Protein AF-A0A962CTU3-F1 (afdb_monomer_lite)

pLDDT: mean 90.19, std 12.02, range [38.09, 98.69]

Radius of gyration: 19.2 Å; chains: 1; bounding box: 43×23×65 Å

Foldseek 3Di:
DPDPDPDDDPVLVVLLVVLLVLLLVLLVVLVCQVVPVWDQDPVGTDGDPCSVVSVVSNVVSLVVNVVSVVVCVVRPVVVCVVVVPCNVLVVVLVVLNVLLVVLVVCCVPDPDPPVNVVSSVSNNVSSVCNVVSVVVSVVVNVVVVVVVVVVVD

Secondary structure (DSSP, 8-state):
---------HHHHHHHHHHHHHHHHHHHHHHHHHHH-EEEETTEEEE-THHHHHHHHHHHHHHHHHHHHHHHHHHTHHHHHHTTTTHHHHHHHHHHHHHHHHHHHHHHH---HHHHHHHHHHHHHHHHHHHHHHHHHHHHHHHHHHHHHHT--

Structure (mmCIF, N/CA/C/O backbone):
data_AF-A0A962CTU3-F1
#
_entry.id   AF-A0A962CTU3-F1
#
loop_
_atom_site.group_PDB
_atom_site.id
_atom_site.type_symbol
_atom_site.label_atom_id
_atom_site.label_alt_id
_atom_site.label_comp_id
_atom_site.label_asym_id
_atom_site.label_entity_id
_atom_site.label_seq_id
_atom_site.pdbx_PDB_ins_code
_atom_site.Cartn_x
_atom_site.Cartn_y
_atom_site.Cartn_z
_atom_site.occupancy
_atom_site.B_iso_or_equiv
_atom_site.auth_seq_id
_atom_site.auth_comp_id
_atom_site.auth_asym_id
_atom_site.auth_atom_id
_atom_site.pdbx_PDB_model_num
ATOM 1 N N . MET A 1 1 ? -24.299 6.929 27.605 1.00 40.50 1 MET A N 1
ATOM 2 C CA . MET A 1 1 ? -24.002 6.892 26.153 1.00 40.50 1 MET A CA 1
ATOM 3 C C . MET A 1 1 ? -23.806 5.449 25.710 1.00 40.50 1 MET A C 1
ATOM 5 O O . MET A 1 1 ? -22.834 4.817 26.112 1.00 40.50 1 MET A O 1
ATOM 9 N N . SER A 1 2 ? -24.750 4.909 24.941 1.00 38.09 2 SER A N 1
ATOM 10 C CA . SER A 1 2 ? -24.735 3.533 24.436 1.00 38.09 2 SER A CA 1
ATOM 11 C C . SER A 1 2 ? -23.457 3.282 23.633 1.00 38.09 2 SER A C 1
ATOM 13 O O . SER A 1 2 ? -23.145 4.027 22.705 1.00 38.09 2 SER A O 1
ATOM 15 N N . ALA A 1 3 ? -22.681 2.262 24.001 1.00 46.12 3 ALA A N 1
ATOM 16 C CA . ALA A 1 3 ? -21.460 1.916 23.285 1.00 46.12 3 ALA A CA 1
ATOM 17 C C . ALA A 1 3 ? -21.817 1.433 21.870 1.00 46.12 3 ALA A C 1
ATOM 19 O O . ALA A 1 3 ? -22.177 0.272 21.681 1.00 46.12 3 ALA A O 1
ATOM 20 N N . VAL A 1 4 ? -21.720 2.320 20.876 1.00 54.94 4 VAL A N 1
ATOM 21 C CA . VAL A 1 4 ? -21.916 1.970 19.465 1.00 54.94 4 VAL A CA 1
ATOM 22 C C . VAL A 1 4 ? -20.890 0.897 19.094 1.00 54.94 4 VAL A C 1
ATOM 24 O O . VAL A 1 4 ? -19.681 1.140 19.039 1.00 54.94 4 VAL A O 1
ATOM 27 N N . LYS A 1 5 ? -21.364 -0.337 18.892 1.00 55.16 5 LYS A N 1
ATOM 28 C CA . LYS A 1 5 ? -20.535 -1.454 18.435 1.00 55.16 5 LYS A CA 1
ATOM 29 C C . LYS A 1 5 ? -20.272 -1.278 16.944 1.00 55.16 5 LYS A C 1
ATOM 31 O O . LYS A 1 5 ? -21.115 -1.604 16.119 1.00 55.16 5 LYS A O 1
ATOM 36 N N . ILE A 1 6 ? -19.074 -0.817 16.601 1.00 62.72 6 ILE A N 1
ATOM 37 C CA . ILE A 1 6 ? -18.599 -0.804 15.215 1.00 62.72 6 ILE A CA 1
ATOM 38 C C . ILE A 1 6 ? -18.273 -2.246 14.822 1.00 62.72 6 ILE A C 1
ATOM 40 O O . ILE A 1 6 ? -17.212 -2.770 15.171 1.00 62.72 6 ILE A O 1
ATOM 44 N N . LYS A 1 7 ? -19.201 -2.918 14.146 1.00 72.00 7 LYS A N 1
ATOM 45 C CA . LYS A 1 7 ? -18.978 -4.249 13.578 1.00 72.00 7 LYS A CA 1
ATOM 46 C C . LYS A 1 7 ? -18.986 -4.125 12.061 1.00 72.00 7 LYS A C 1
ATOM 48 O O . LYS A 1 7 ? -20.011 -3.805 11.474 1.00 72.00 7 LYS A O 1
ATOM 53 N N . LEU A 1 8 ? -17.841 -4.393 11.438 1.00 82.94 8 LEU A N 1
ATOM 54 C CA . LEU A 1 8 ? -17.785 -4.595 9.993 1.00 82.94 8 LEU A CA 1
ATOM 55 C C . LEU A 1 8 ? -18.518 -5.891 9.648 1.00 82.94 8 LEU A C 1
ATOM 57 O O . LEU A 1 8 ? -18.356 -6.899 10.346 1.00 82.94 8 LEU A O 1
ATOM 61 N N . GLN A 1 9 ? -19.303 -5.863 8.572 1.00 88.50 9 GLN A N 1
ATOM 62 C CA . GLN A 1 9 ? -19.951 -7.069 8.072 1.00 88.50 9 GLN A CA 1
ATOM 63 C C . GLN A 1 9 ? -18.883 -8.114 7.679 1.00 88.50 9 GLN A C 1
ATOM 65 O O . GLN A 1 9 ? -17.821 -7.741 7.167 1.00 88.50 9 GLN A O 1
AT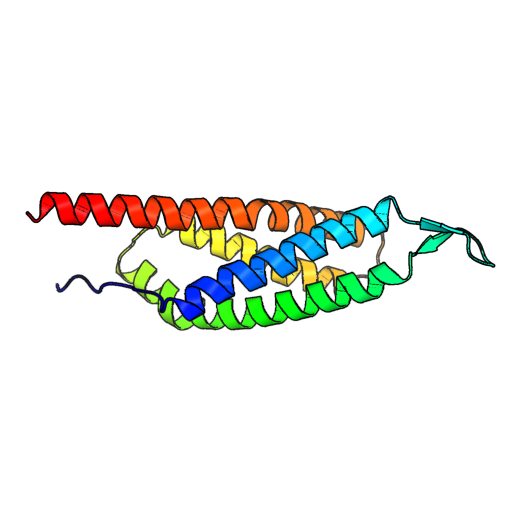OM 70 N N . PRO A 1 10 ? -19.110 -9.420 7.923 1.00 89.69 10 PRO A N 1
ATOM 71 C CA . PRO A 1 10 ? -18.078 -10.442 7.732 1.00 89.69 10 PRO A CA 1
ATOM 72 C C . PRO A 1 10 ? -17.539 -10.533 6.302 1.00 89.69 10 PRO A C 1
ATOM 74 O O . PRO A 1 10 ? -16.335 -10.716 6.129 1.00 89.69 10 PRO A O 1
ATOM 77 N N . TRP A 1 11 ? -18.402 -10.380 5.293 1.00 92.25 11 TRP A N 1
ATOM 78 C CA . TRP A 1 11 ? -18.001 -10.418 3.884 1.00 92.25 11 TRP A CA 1
ATOM 79 C C . TRP A 1 11 ? -17.097 -9.230 3.533 1.00 92.25 11 TRP A C 1
ATOM 81 O O . TRP A 1 11 ? -16.037 -9.428 2.952 1.00 92.25 11 TRP A O 1
ATOM 91 N N . PHE A 1 12 ? -17.452 -8.024 3.986 1.00 93.38 12 PHE A N 1
ATOM 92 C CA . PHE A 1 12 ? -16.681 -6.807 3.735 1.00 93.38 12 PHE A CA 1
ATOM 93 C C . PHE A 1 12 ? -15.310 -6.872 4.419 1.00 93.38 12 PHE A C 1
ATOM 95 O O . PHE A 1 12 ? -14.284 -6.445 3.903 1.00 93.38 12 PHE A O 1
ATOM 102 N N . ARG A 1 13 ? -15.259 -7.490 5.600 1.00 93.12 13 ARG A N 1
ATOM 103 C CA . A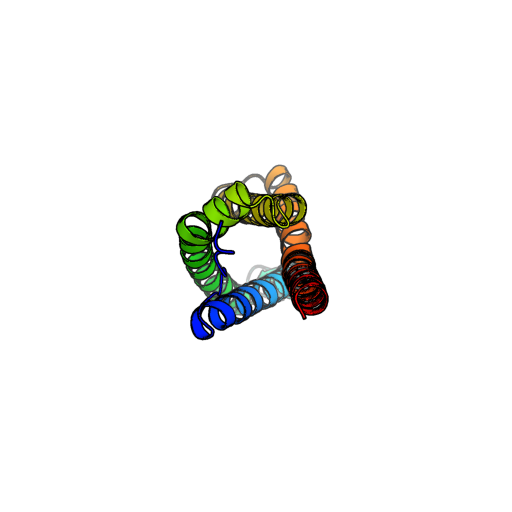RG A 1 13 ? -13.989 -7.759 6.267 1.00 93.12 13 ARG A CA 1
ATOM 104 C C . ARG A 1 13 ? -13.123 -8.758 5.491 1.00 93.12 13 ARG A C 1
ATOM 106 O O . ARG A 1 13 ? -11.909 -8.587 5.449 1.00 93.12 13 ARG A O 1
ATOM 113 N N . ARG A 1 14 ? -13.721 -9.806 4.914 1.00 95.94 14 ARG A N 1
ATOM 114 C CA . ARG A 1 14 ? -13.001 -10.778 4.075 1.00 95.94 14 ARG A CA 1
ATOM 115 C C . ARG A 1 14 ? -12.494 -10.129 2.788 1.00 95.94 14 ARG A C 1
ATOM 117 O O . ARG A 1 14 ? -11.354 -10.394 2.425 1.00 95.94 14 ARG A O 1
ATOM 124 N N . SER A 1 15 ? -13.280 -9.255 2.155 1.00 97.12 15 SER A N 1
ATOM 125 C CA . SER A 1 15 ? -12.858 -8.572 0.927 1.00 97.12 15 SER A CA 1
ATOM 126 C C . SER A 1 15 ? -11.628 -7.694 1.151 1.00 97.12 15 SER A C 1
ATOM 128 O O . SER A 1 15 ? -10.717 -7.762 0.336 1.00 97.12 15 SER A O 1
ATOM 130 N N . ILE A 1 16 ? -11.524 -6.977 2.282 1.00 96.50 16 ILE A N 1
ATOM 131 C CA . ILE A 1 16 ? -10.297 -6.239 2.640 1.00 96.50 16 ILE A CA 1
ATOM 132 C C . ILE A 1 16 ? -9.074 -7.164 2.596 1.00 96.50 16 ILE A C 1
ATOM 134 O O . ILE A 1 16 ? -8.079 -6.836 1.960 1.00 96.50 16 ILE A O 1
ATOM 138 N N . TYR A 1 17 ? -9.133 -8.322 3.261 1.00 97.19 17 TYR A N 1
ATOM 139 C CA . TYR A 1 17 ? -7.983 -9.228 3.339 1.00 97.19 17 TYR A CA 1
ATOM 140 C C . TYR A 1 17 ? -7.637 -9.860 1.995 1.00 97.19 17 TYR A C 1
ATOM 142 O O . TYR A 1 17 ? -6.462 -9.952 1.659 1.00 97.19 17 TYR A O 1
ATOM 150 N N . VAL A 1 18 ? -8.647 -10.275 1.229 1.00 98.25 18 VAL A N 1
ATOM 151 C CA . VAL A 1 18 ? -8.444 -10.894 -0.086 1.00 98.25 18 VAL A CA 1
ATOM 152 C C . VAL A 1 18 ? -7.854 -9.885 -1.064 1.00 98.25 18 VAL A C 1
ATOM 154 O O . VAL A 1 18 ? -6.826 -10.159 -1.669 1.00 98.25 18 VAL A O 1
ATOM 157 N N . VAL A 1 19 ? -8.453 -8.700 -1.182 1.00 98.38 19 VAL A N 1
ATOM 158 C CA . VAL A 1 19 ? -8.004 -7.675 -2.131 1.00 98.38 19 VAL A CA 1
ATOM 159 C C . VAL A 1 19 ? -6.623 -7.136 -1.746 1.00 98.38 19 VAL A C 1
ATOM 161 O O . VAL A 1 19 ? -5.766 -6.998 -2.617 1.00 98.38 19 VAL A O 1
ATOM 164 N N . LEU A 1 20 ? -6.368 -6.903 -0.451 1.00 98.25 20 LEU A N 1
ATOM 165 C CA . LEU A 1 20 ? -5.034 -6.520 0.024 1.00 98.25 20 LEU A CA 1
ATOM 166 C C . LEU A 1 20 ? -4.013 -7.622 -0.260 1.00 98.25 20 LEU A C 1
ATOM 168 O O . LEU A 1 20 ? -2.928 -7.323 -0.736 1.00 98.25 20 LEU A O 1
ATOM 172 N N . GLY A 1 21 ? -4.358 -8.881 0.022 1.00 98.44 21 GLY A N 1
ATOM 173 C CA . GLY A 1 21 ? -3.480 -10.025 -0.207 1.00 98.44 21 GLY A CA 1
ATOM 174 C C . GLY A 1 21 ? -3.123 -10.192 -1.682 1.00 98.44 21 GLY A C 1
ATOM 175 O O . GLY A 1 21 ? -1.949 -10.343 -1.999 1.00 98.44 21 GLY A O 1
ATOM 176 N N . ILE A 1 22 ? -4.109 -10.088 -2.581 1.00 98.69 22 ILE A N 1
ATOM 177 C CA . ILE A 1 22 ? -3.881 -10.130 -4.031 1.00 98.69 22 ILE A CA 1
ATOM 178 C C . ILE A 1 22 ? -2.956 -8.989 -4.448 1.00 98.69 22 ILE A C 1
ATOM 180 O O . ILE A 1 22 ? -1.936 -9.260 -5.067 1.00 98.69 22 ILE A O 1
ATOM 184 N N . SER A 1 23 ? -3.275 -7.740 -4.086 1.00 98.44 23 SER A N 1
ATOM 185 C CA . SER A 1 23 ? -2.456 -6.575 -4.449 1.00 98.44 23 SER A CA 1
ATOM 186 C C . SER A 1 23 ? -1.027 -6.694 -3.911 1.00 98.44 23 SER A C 1
ATOM 188 O O . SER A 1 23 ? -0.069 -6.461 -4.643 1.00 98.44 23 SER A O 1
ATOM 190 N N . TRP A 1 24 ? -0.864 -7.119 -2.659 1.00 98.50 24 TRP A N 1
ATOM 191 C CA . TRP A 1 24 ? 0.443 -7.260 -2.025 1.00 98.50 24 TRP A CA 1
ATOM 192 C C . TRP A 1 24 ? 1.293 -8.351 -2.686 1.00 98.50 24 TRP A C 1
ATOM 194 O O . TRP A 1 24 ? 2.444 -8.100 -3.040 1.00 98.50 24 TRP A O 1
ATOM 204 N N . LEU A 1 25 ? 0.715 -9.536 -2.917 1.00 98.56 25 LEU A N 1
ATOM 205 C CA . LEU A 1 25 ? 1.413 -10.648 -3.564 1.00 98.56 25 LEU A CA 1
ATOM 206 C C . LEU A 1 25 ? 1.812 -10.294 -4.996 1.00 98.56 25 LEU A C 1
ATOM 208 O O . LEU A 1 25 ? 2.969 -10.472 -5.360 1.00 98.56 25 LEU A O 1
ATOM 212 N N . THR A 1 26 ? 0.895 -9.742 -5.795 1.00 98.56 26 THR A N 1
ATOM 213 C CA . THR A 1 26 ? 1.208 -9.364 -7.179 1.00 98.56 26 THR A CA 1
ATOM 214 C C . THR A 1 26 ? 2.185 -8.198 -7.261 1.00 98.56 26 THR A C 1
ATOM 216 O O . THR A 1 26 ? 3.022 -8.188 -8.157 1.00 98.56 26 THR A O 1
ATOM 219 N N . GLY A 1 27 ? 2.151 -7.256 -6.314 1.00 97.69 27 GLY A N 1
ATOM 220 C CA . GLY A 1 27 ? 3.131 -6.171 -6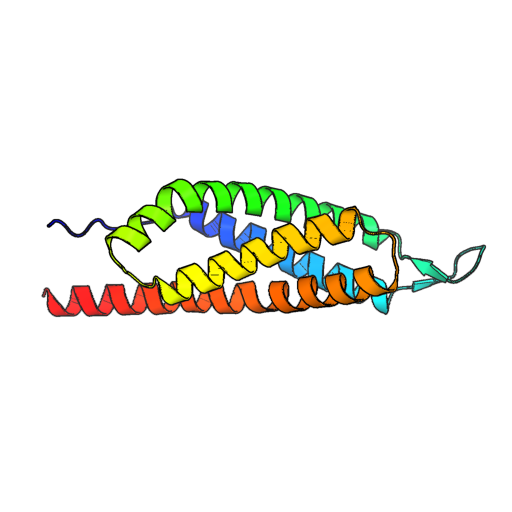.228 1.00 97.69 27 GLY A CA 1
ATOM 221 C C . GLY A 1 27 ? 4.541 -6.693 -5.945 1.00 97.69 27 GLY A C 1
ATOM 222 O O . GLY A 1 27 ? 5.493 -6.309 -6.625 1.00 97.69 27 GLY A O 1
ATOM 223 N N . LEU A 1 28 ? 4.671 -7.631 -5.001 1.00 97.81 28 LEU A N 1
ATOM 224 C CA . LEU A 1 28 ? 5.946 -8.279 -4.696 1.00 97.81 28 LEU A CA 1
ATOM 225 C C . LEU A 1 28 ? 6.446 -9.128 -5.872 1.00 97.81 28 LEU A C 1
ATOM 227 O O . LEU A 1 28 ? 7.614 -9.032 -6.243 1.00 97.81 28 LEU A O 1
ATOM 231 N N . THR A 1 29 ? 5.564 -9.909 -6.503 1.00 97.75 29 THR A N 1
ATOM 232 C CA . THR A 1 29 ? 5.896 -10.674 -7.712 1.00 97.75 29 THR A CA 1
ATOM 233 C C . THR A 1 29 ? 6.366 -9.753 -8.833 1.00 97.75 29 THR A C 1
ATOM 235 O O . THR A 1 29 ? 7.400 -10.021 -9.438 1.00 97.75 29 THR A O 1
ATOM 238 N N . PHE A 1 30 ? 5.664 -8.645 -9.086 1.00 97.19 30 PHE A N 1
ATOM 239 C CA . PHE A 1 30 ? 6.063 -7.675 -10.102 1.00 97.19 30 PHE A CA 1
ATOM 240 C C . PHE A 1 30 ? 7.440 -7.080 -9.800 1.00 97.19 30 PHE A C 1
ATOM 242 O O . PHE A 1 30 ? 8.283 -7.022 -10.693 1.00 97.19 30 PHE A O 1
ATOM 249 N N . PHE A 1 31 ? 7.698 -6.689 -8.547 1.00 96.00 31 PHE A N 1
ATOM 250 C CA . PHE A 1 31 ? 9.002 -6.174 -8.138 1.00 96.00 31 PHE A CA 1
ATOM 251 C C . PHE A 1 31 ? 10.114 -7.200 -8.380 1.00 96.00 31 PHE A C 1
ATOM 253 O O . PHE A 1 31 ? 11.133 -6.860 -8.976 1.00 96.00 31 PHE A O 1
ATOM 260 N N . ILE A 1 32 ? 9.910 -8.460 -7.987 1.00 96.38 32 ILE A N 1
ATOM 261 C CA . ILE A 1 32 ? 10.891 -9.527 -8.215 1.00 96.38 32 ILE A CA 1
ATOM 262 C C . ILE A 1 32 ? 11.147 -9.706 -9.715 1.00 96.38 32 ILE A C 1
ATOM 264 O O . ILE A 1 32 ? 12.290 -9.698 -10.167 1.00 96.38 32 ILE A O 1
ATOM 268 N N . MET A 1 33 ? 10.086 -9.802 -10.513 1.00 95.25 33 MET A N 1
ATOM 269 C CA . MET A 1 33 ? 10.228 -9.997 -11.951 1.00 95.25 33 MET A CA 1
ATOM 270 C C . MET A 1 33 ? 10.932 -8.823 -12.637 1.00 95.25 33 MET A C 1
ATOM 272 O O . MET A 1 33 ? 11.775 -9.040 -13.502 1.00 95.25 33 MET A O 1
ATOM 276 N N . ASN A 1 34 ? 10.612 -7.587 -12.248 1.00 92.50 34 ASN A N 1
ATOM 277 C CA . ASN A 1 34 ? 11.190 -6.389 -12.851 1.00 92.50 34 ASN A CA 1
ATOM 278 C C . ASN A 1 34 ? 12.697 -6.247 -12.570 1.00 92.50 34 ASN A C 1
ATOM 280 O O . ASN A 1 34 ? 13.371 -5.555 -13.323 1.00 92.50 34 ASN A O 1
ATOM 284 N N . ASN A 1 35 ? 13.221 -6.869 -11.509 1.00 93.06 35 ASN A N 1
ATOM 285 C CA . ASN A 1 35 ? 14.641 -6.788 -11.153 1.00 93.06 35 ASN A CA 1
ATOM 286 C C . ASN A 1 35 ? 15.447 -8.030 -11.570 1.00 93.06 35 ASN A C 1
ATOM 288 O O . ASN A 1 35 ? 16.635 -7.899 -11.845 1.00 93.06 35 ASN A O 1
ATOM 292 N N . TRP A 1 36 ? 14.827 -9.217 -11.621 1.00 94.81 36 TRP A N 1
ATOM 293 C CA . TRP A 1 36 ? 15.559 -10.483 -11.800 1.00 94.81 36 TRP A CA 1
ATOM 294 C C . TRP A 1 36 ? 15.009 -11.417 -12.883 1.00 94.81 36 TRP A C 1
ATOM 296 O O . TRP A 1 36 ? 15.631 -12.437 -13.154 1.00 94.81 36 TRP A O 1
ATOM 306 N N . ALA A 1 37 ? 13.873 -11.108 -13.513 1.00 93.06 37 ALA A N 1
ATOM 307 C CA . ALA A 1 37 ? 13.283 -11.947 -14.562 1.00 93.06 37 ALA A CA 1
ATOM 308 C C . ALA A 1 37 ? 13.344 -11.262 -15.934 1.00 93.06 37 ALA A C 1
ATOM 310 O O . ALA A 1 37 ? 12.330 -11.158 -16.627 1.00 93.06 37 ALA A O 1
ATOM 311 N N . ALA A 1 38 ? 14.513 -10.738 -16.304 1.00 91.38 38 ALA A N 1
ATOM 312 C CA . ALA A 1 38 ? 14.771 -10.352 -17.687 1.00 91.38 38 ALA A CA 1
ATOM 313 C C . ALA A 1 38 ? 14.944 -11.615 -18.546 1.00 91.38 38 ALA A C 1
ATOM 315 O O . ALA A 1 38 ? 15.449 -12.630 -18.063 1.00 91.38 38 ALA A O 1
ATOM 316 N N . ILE A 1 39 ? 14.502 -11.553 -19.796 1.00 92.94 39 ILE A N 1
ATOM 317 C CA . ILE A 1 39 ? 14.681 -12.611 -20.796 1.00 92.94 39 ILE A CA 1
ATOM 318 C C . ILE A 1 39 ? 15.451 -12.050 -21.990 1.00 92.94 39 ILE A C 1
ATOM 320 O O . ILE A 1 39 ? 15.427 -10.844 -22.217 1.00 92.94 39 ILE A O 1
ATOM 324 N N . GLU A 1 40 ? 16.135 -12.902 -22.747 1.00 93.50 40 GLU A N 1
ATOM 325 C CA . GLU A 1 40 ? 16.749 -12.491 -24.014 1.00 93.50 40 GLU A CA 1
ATOM 326 C C . GLU A 1 40 ? 1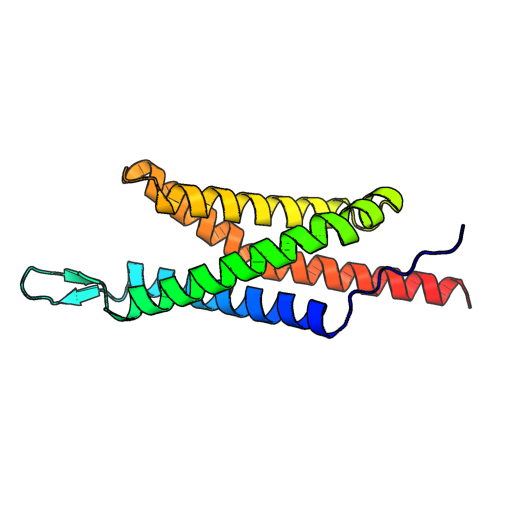5.672 -12.375 -25.098 1.00 93.50 40 GLU A C 1
ATOM 328 O O . GLU A 1 40 ? 14.906 -13.315 -25.319 1.00 93.50 40 GLU A O 1
ATOM 333 N N . GLY A 1 41 ? 15.602 -11.207 -25.735 1.00 91.12 41 GLY A N 1
ATOM 334 C CA . GLY A 1 41 ? 14.794 -10.943 -26.921 1.00 91.12 41 GLY A CA 1
ATOM 335 C C . GLY A 1 41 ? 15.668 -10.598 -28.126 1.00 91.12 41 GLY A C 1
ATOM 336 O O . GLY A 1 41 ? 16.889 -10.458 -28.014 1.00 91.12 41 GLY A O 1
ATOM 337 N N . ASP A 1 42 ? 15.029 -10.419 -29.281 1.00 91.00 42 ASP A N 1
ATOM 338 C CA . ASP A 1 42 ? 15.701 -10.210 -30.573 1.00 91.00 42 ASP A CA 1
ATOM 339 C C . ASP A 1 42 ? 16.580 -8.943 -30.607 1.00 91.00 42 ASP A C 1
ATOM 341 O O . ASP A 1 42 ? 17.498 -8.838 -31.421 1.00 91.00 42 ASP A O 1
ATOM 345 N N . PHE A 1 43 ? 16.327 -7.987 -29.705 1.00 92.62 43 PHE A N 1
ATOM 346 C CA . PHE A 1 43 ? 17.039 -6.707 -29.615 1.00 92.62 43 PHE A CA 1
ATOM 347 C C . PHE A 1 43 ? 17.773 -6.499 -28.279 1.00 92.62 43 PHE A C 1
ATOM 349 O O . PHE A 1 43 ? 18.182 -5.379 -27.966 1.00 92.62 43 PHE A O 1
ATOM 356 N N . GLY A 1 44 ? 17.961 -7.563 -27.490 1.00 91.75 44 GLY A N 1
ATOM 357 C CA . GLY A 1 44 ? 18.648 -7.531 -26.195 1.00 91.75 44 GLY A CA 1
ATOM 358 C C . GLY A 1 44 ? 17.755 -7.943 -25.019 1.00 91.75 44 GLY A C 1
ATOM 359 O O . GLY A 1 44 ? 16.729 -8.592 -25.216 1.00 91.75 44 GLY A O 1
ATOM 360 N N . PRO A 1 45 ? 18.142 -7.618 -23.771 1.00 91.25 45 PRO A N 1
ATOM 361 C CA . PRO A 1 45 ? 17.363 -7.983 -22.592 1.00 91.25 45 PRO A CA 1
ATOM 362 C C . PRO A 1 45 ? 15.989 -7.302 -22.567 1.00 91.25 45 PRO A C 1
ATOM 364 O O . PRO A 1 45 ? 15.879 -6.075 -22.543 1.00 91.25 45 PRO A O 1
ATOM 367 N N . GLU A 1 46 ? 14.937 -8.108 -22.491 1.00 93.19 46 GLU A N 1
ATOM 368 C CA . GLU A 1 46 ? 13.544 -7.681 -22.460 1.00 93.19 46 GLU A CA 1
ATOM 369 C C . GLU A 1 46 ? 12.841 -8.107 -21.164 1.00 93.19 46 GLU A C 1
ATOM 371 O O . GLU A 1 46 ? 13.294 -8.961 -20.394 1.00 93.19 46 GLU A O 1
ATOM 376 N N . LYS A 1 47 ? 11.687 -7.488 -20.894 1.00 91.75 47 LYS A N 1
ATOM 377 C CA . LYS A 1 47 ? 10.851 -7.829 -19.739 1.00 91.75 47 LYS A CA 1
ATOM 378 C C . LYS A 1 47 ? 10.069 -9.109 -20.001 1.00 91.75 47 LYS A C 1
ATOM 380 O O . LYS A 1 47 ? 9.425 -9.252 -21.034 1.00 91.75 47 LYS A O 1
ATOM 385 N N . HIS A 1 48 ? 10.008 -9.989 -19.003 1.00 93.25 48 HIS A N 1
ATOM 386 C CA . HIS A 1 48 ? 9.198 -11.201 -19.095 1.00 93.25 48 HIS A CA 1
ATOM 387 C C . HIS A 1 48 ? 7.706 -10.882 -19.379 1.00 93.25 48 HIS A C 1
ATOM 389 O O . HIS A 1 48 ? 7.105 -10.108 -18.625 1.00 93.25 48 HIS A O 1
ATOM 395 N N . PRO A 1 49 ? 7.040 -11.526 -20.362 1.00 91.62 49 PRO A N 1
ATOM 396 C CA . PRO A 1 49 ? 5.668 -11.192 -20.782 1.00 91.62 49 PRO A CA 1
ATOM 397 C C . PRO A 1 49 ? 4.615 -11.245 -19.663 1.00 91.62 49 PRO A C 1
ATOM 399 O O . PRO A 1 49 ? 3.651 -10.477 -19.643 1.00 91.62 49 PRO A O 1
ATOM 402 N N . LEU A 1 50 ? 4.797 -12.140 -18.684 1.00 94.88 50 LEU A N 1
ATOM 403 C CA . LEU A 1 50 ? 3.917 -12.226 -17.509 1.00 94.88 50 LEU A CA 1
ATOM 404 C C . LEU A 1 50 ? 3.932 -10.963 -16.627 1.00 94.88 50 LEU A C 1
ATOM 406 O O . LEU A 1 50 ? 2.966 -10.760 -15.894 1.00 94.88 50 LEU A O 1
ATOM 410 N N . GLN A 1 51 ? 4.956 -10.101 -16.709 1.00 94.88 51 GLN A N 1
ATOM 411 C CA . GLN A 1 51 ? 5.029 -8.872 -15.906 1.00 94.88 51 GLN A CA 1
ATOM 412 C C . GLN A 1 51 ? 3.802 -7.986 -16.132 1.00 94.88 51 GLN A C 1
ATOM 414 O O . GLN A 1 51 ? 3.229 -7.474 -15.172 1.00 94.88 51 GLN A O 1
ATOM 419 N N . PHE A 1 52 ? 3.348 -7.869 -17.384 1.00 94.56 52 PHE A N 1
ATOM 420 C CA . PHE A 1 52 ? 2.151 -7.102 -17.719 1.00 94.56 52 PHE A CA 1
ATOM 421 C C . PHE A 1 52 ? 0.898 -7.684 -17.053 1.00 94.56 52 PHE A C 1
ATOM 423 O O . PHE A 1 52 ? 0.143 -6.960 -16.410 1.00 94.56 52 PHE A O 1
ATOM 430 N N . LYS A 1 53 ? 0.700 -9.006 -17.133 1.00 97.06 53 LYS A N 1
ATOM 431 C CA . LYS A 1 53 ? -0.463 -9.676 -16.524 1.00 97.06 53 LYS A CA 1
ATOM 432 C C . LYS A 1 53 ? -0.478 -9.507 -15.003 1.00 97.06 53 LYS A C 1
ATOM 434 O O . LYS A 1 53 ? -1.524 -9.207 -14.433 1.00 97.06 53 LYS A O 1
ATOM 439 N N . VAL A 1 54 ? 0.678 -9.658 -14.352 1.00 98.00 54 VAL A N 1
ATOM 440 C CA . VAL A 1 54 ? 0.820 -9.443 -12.904 1.00 98.00 54 VAL A CA 1
ATOM 441 C C . VAL A 1 54 ? 0.466 -8.000 -12.538 1.00 98.00 54 VAL A C 1
ATOM 443 O O . VAL A 1 54 ? -0.293 -7.782 -11.593 1.00 98.00 54 VAL A O 1
ATOM 446 N N . LEU A 1 55 ? 0.944 -7.025 -13.315 1.00 96.75 55 LEU A N 1
ATOM 447 C CA . LEU A 1 55 ? 0.653 -5.610 -13.092 1.00 96.75 55 LEU A CA 1
ATOM 448 C C . LEU A 1 55 ? -0.837 -5.279 -13.285 1.00 96.75 55 LEU A C 1
ATOM 450 O O . LEU A 1 55 ? -1.392 -4.512 -12.504 1.00 96.75 55 LEU A O 1
ATOM 454 N N . VAL A 1 56 ? -1.511 -5.897 -14.262 1.00 98.06 56 VAL A N 1
ATOM 455 C CA . VAL A 1 56 ? -2.965 -5.755 -14.463 1.00 98.06 56 VAL A CA 1
ATOM 456 C C . VAL A 1 56 ? -3.740 -6.262 -13.245 1.00 98.06 56 VAL A C 1
ATOM 458 O O . VAL A 1 56 ? -4.613 -5.558 -12.737 1.00 98.06 56 VAL A O 1
ATOM 461 N N . VAL A 1 57 ? -3.403 -7.451 -12.731 1.00 98.62 57 VAL A N 1
ATOM 462 C CA . VAL A 1 57 ? -4.056 -7.999 -11.528 1.00 98.62 57 VAL A CA 1
ATOM 463 C C . VAL A 1 57 ? -3.775 -7.120 -10.305 1.00 98.62 57 VAL A C 1
ATOM 465 O O . VAL A 1 57 ? -4.683 -6.863 -9.513 1.00 98.62 57 VAL A O 1
ATOM 468 N N . HIS A 1 58 ? -2.545 -6.620 -10.162 1.00 98.50 58 HIS A N 1
ATOM 469 C CA . HIS A 1 58 ? -2.176 -5.674 -9.111 1.00 98.50 58 HIS A CA 1
ATOM 470 C C . HIS A 1 58 ? -3.019 -4.395 -9.170 1.00 98.50 58 HIS A C 1
ATOM 472 O O . HIS A 1 58 ? -3.640 -4.029 -8.171 1.00 98.50 58 HIS A O 1
ATOM 478 N N . GLY A 1 59 ? -3.094 -3.757 -10.341 1.00 97.94 59 GLY A N 1
ATOM 479 C CA . GLY A 1 59 ? -3.872 -2.540 -10.561 1.00 97.94 59 GLY A CA 1
ATOM 480 C C . GLY A 1 59 ? -5.362 -2.746 -10.288 1.00 97.94 59 GLY A C 1
ATOM 481 O O . GLY A 1 59 ? -5.966 -1.963 -9.558 1.00 97.94 59 GLY A O 1
ATOM 482 N N . ALA A 1 60 ? -5.949 -3.838 -10.786 1.00 98.50 60 ALA A N 1
ATOM 483 C CA . ALA A 1 60 ? -7.350 -4.174 -10.530 1.00 98.50 60 ALA A CA 1
ATOM 484 C C . ALA A 1 60 ? -7.639 -4.348 -9.028 1.00 98.50 60 ALA A C 1
ATOM 486 O O . ALA A 1 60 ? -8.605 -3.786 -8.505 1.00 98.50 60 ALA A O 1
ATOM 487 N N . ALA A 1 61 ? -6.778 -5.073 -8.306 1.00 98.62 61 ALA A N 1
ATOM 488 C CA . ALA A 1 61 ? -6.899 -5.220 -6.859 1.00 98.62 61 ALA A CA 1
ATOM 489 C C . ALA A 1 61 ? -6.722 -3.877 -6.126 1.00 98.62 61 ALA A C 1
ATOM 491 O O . ALA A 1 61 ? -7.470 -3.581 -5.196 1.00 98.62 61 ALA A O 1
ATOM 492 N N . ALA A 1 62 ? -5.791 -3.028 -6.565 1.00 97.81 62 ALA A N 1
ATOM 493 C CA . ALA A 1 62 ? -5.582 -1.701 -5.990 1.00 97.81 62 ALA A CA 1
ATOM 494 C C . ALA A 1 62 ? -6.812 -0.789 -6.165 1.00 97.81 62 ALA A C 1
ATOM 496 O O . ALA A 1 62 ? -7.221 -0.128 -5.210 1.00 97.81 62 ALA A O 1
ATOM 497 N N . PHE A 1 63 ? -7.470 -0.806 -7.329 1.00 98.25 63 PHE A N 1
ATOM 498 C CA . PHE A 1 63 ? -8.716 -0.059 -7.543 1.00 98.25 63 PHE A CA 1
ATOM 499 C C . PHE A 1 63 ? -9.854 -0.545 -6.639 1.00 98.25 63 PHE A C 1
ATOM 501 O O . PHE A 1 63 ? -10.546 0.269 -6.025 1.00 98.25 63 PHE A O 1
ATOM 508 N N . LEU A 1 64 ? -10.020 -1.862 -6.486 1.00 98.38 64 LEU A N 1
ATOM 509 C CA . LEU A 1 64 ? -10.990 -2.416 -5.537 1.00 98.38 64 LEU A CA 1
ATOM 510 C C . LEU A 1 64 ? -10.666 -1.997 -4.095 1.00 98.38 64 LEU A C 1
ATOM 512 O O . LEU A 1 64 ? -11.570 -1.657 -3.329 1.00 98.38 64 LEU A O 1
ATOM 516 N N . MET A 1 65 ? -9.381 -1.967 -3.725 1.00 97.94 65 MET A N 1
ATOM 517 C CA . MET A 1 65 ? -8.946 -1.491 -2.412 1.00 97.94 65 MET A CA 1
ATOM 518 C C . MET A 1 65 ? -9.260 -0.006 -2.214 1.00 97.94 65 MET A C 1
ATOM 520 O O . MET A 1 65 ? -9.683 0.374 -1.126 1.00 97.94 65 MET A O 1
ATOM 524 N N . LEU A 1 66 ? -9.124 0.826 -3.249 1.00 97.62 66 LEU A N 1
ATOM 525 C CA . LEU A 1 66 ? -9.483 2.244 -3.193 1.00 97.62 66 LEU A CA 1
ATOM 526 C C . LEU A 1 66 ? -10.983 2.439 -2.920 1.00 97.62 66 LEU A C 1
ATOM 528 O O . LEU A 1 66 ? -11.350 3.252 -2.072 1.00 97.62 66 LEU A O 1
ATOM 532 N N . MET A 1 67 ? -11.852 1.651 -3.564 1.00 97.38 67 MET A N 1
ATOM 533 C CA . MET A 1 67 ? -13.301 1.675 -3.306 1.00 97.38 67 MET A CA 1
ATOM 534 C C . MET A 1 67 ? -13.634 1.243 -1.870 1.00 97.38 67 MET A C 1
ATOM 536 O O . MET A 1 67 ? -14.406 1.902 -1.169 1.00 97.38 67 MET A O 1
ATOM 540 N N . ILE A 1 68 ? -13.016 0.152 -1.405 1.00 96.31 68 ILE A N 1
ATOM 541 C CA . ILE A 1 68 ? -13.136 -0.338 -0.024 1.00 96.31 68 ILE A CA 1
ATOM 542 C C . ILE A 1 68 ? -12.660 0.732 0.967 1.00 96.31 68 ILE A C 1
ATOM 544 O O . ILE A 1 68 ? -13.320 0.984 1.974 1.00 96.31 68 ILE A O 1
ATOM 548 N N . PHE A 1 69 ? -11.537 1.388 0.682 1.00 95.94 69 PHE A N 1
ATOM 549 C CA . PHE A 1 69 ? -10.998 2.459 1.509 1.00 95.94 69 PHE A CA 1
ATOM 550 C C . PHE A 1 69 ? -11.944 3.664 1.555 1.00 95.94 69 PHE A C 1
ATOM 552 O O . PHE A 1 69 ? -12.218 4.171 2.641 1.00 95.94 69 PHE A O 1
ATOM 559 N N . GLY A 1 70 ? -12.537 4.054 0.423 1.00 95.50 70 GLY A N 1
ATOM 560 C CA . GLY A 1 70 ? -13.582 5.078 0.369 1.00 95.50 70 GLY A CA 1
ATOM 561 C C . GLY A 1 70 ? -14.774 4.763 1.281 1.00 95.50 70 GLY A C 1
ATOM 562 O O . GLY A 1 70 ? -15.222 5.628 2.035 1.00 95.50 70 GLY A O 1
ATOM 563 N N . SER A 1 71 ? -15.244 3.510 1.316 1.00 92.81 71 SER A N 1
ATOM 564 C CA . SER A 1 71 ? -16.320 3.124 2.242 1.00 92.81 71 SER A CA 1
ATOM 565 C C . SER A 1 71 ? -15.877 3.116 3.716 1.00 92.81 71 SER A C 1
ATOM 567 O O . SER A 1 71 ? -16.688 3.358 4.617 1.00 92.81 71 SER A O 1
ATOM 569 N N . MET A 1 72 ? -14.590 2.877 3.992 1.00 91.56 72 MET A N 1
ATOM 570 C CA . MET A 1 72 ? -14.017 2.994 5.338 1.00 91.56 72 MET A CA 1
ATOM 571 C C . MET A 1 72 ? -13.896 4.445 5.798 1.00 91.56 72 MET A C 1
ATOM 573 O O . MET A 1 72 ? -14.164 4.727 6.970 1.00 91.56 72 MET A O 1
ATOM 577 N N . LEU A 1 73 ? -13.557 5.367 4.895 1.00 90.56 73 LEU A N 1
ATOM 578 C CA . LEU A 1 73 ? -13.522 6.798 5.187 1.00 90.56 73 LEU A CA 1
ATOM 579 C C . LEU A 1 73 ? -14.899 7.335 5.596 1.00 90.56 73 LEU A C 1
ATOM 581 O O . LEU A 1 73 ? -14.971 8.151 6.508 1.00 90.56 73 LEU A O 1
ATOM 585 N N . SER A 1 74 ? -15.986 6.854 4.988 1.00 87.50 74 SER A N 1
ATOM 586 C CA . SER A 1 74 ? -17.344 7.317 5.311 1.00 87.50 74 SER A CA 1
ATOM 587 C C . SER A 1 74 ? -17.941 6.651 6.555 1.00 87.50 74 SER A C 1
ATOM 589 O O . SER A 1 74 ? -18.626 7.310 7.336 1.00 87.50 74 SER A O 1
ATOM 591 N N . ASN A 1 75 ? -17.661 5.364 6.789 1.00 85.00 75 ASN A N 1
ATOM 592 C CA . ASN A 1 75 ? -18.347 4.594 7.835 1.00 85.00 75 ASN A CA 1
ATOM 593 C C . ASN A 1 75 ? -17.489 4.300 9.074 1.00 85.00 75 ASN A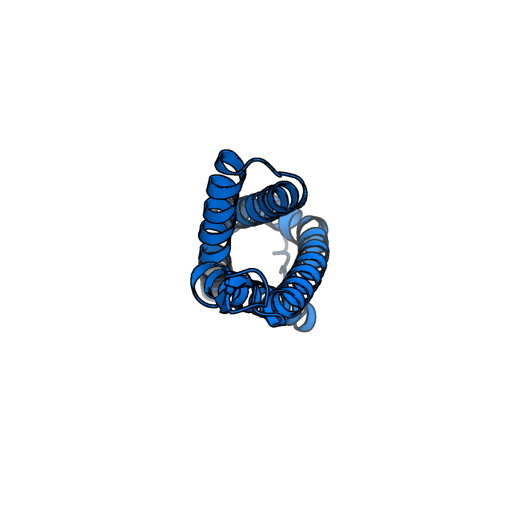 C 1
ATOM 595 O O . ASN A 1 75 ? -18.000 4.250 10.196 1.00 85.00 75 ASN A O 1
ATOM 599 N N . HIS A 1 76 ? -16.187 4.066 8.897 1.00 86.12 76 HIS A N 1
ATOM 600 C CA . HIS A 1 76 ? -15.305 3.599 9.970 1.00 86.12 76 HIS A CA 1
ATOM 601 C C . HIS A 1 76 ? -14.555 4.749 10.651 1.00 86.12 76 HIS A C 1
ATOM 603 O O . HIS A 1 76 ? -14.550 4.842 11.884 1.00 86.12 76 HIS A O 1
ATOM 609 N N . LEU A 1 77 ? -13.960 5.652 9.865 1.00 84.00 77 LEU A N 1
ATOM 610 C CA . LEU A 1 77 ? -13.153 6.762 10.381 1.00 84.00 77 LEU A CA 1
ATOM 611 C C . LEU A 1 77 ? -13.934 7.744 11.274 1.00 84.00 77 LEU A C 1
ATOM 613 O O . LEU A 1 77 ? -13.459 8.013 12.381 1.00 84.00 77 LEU A O 1
ATOM 617 N N . PRO A 1 78 ? -15.124 8.250 10.884 1.00 84.19 78 PRO A N 1
ATOM 618 C CA . PRO A 1 78 ? -15.843 9.248 11.678 1.00 84.19 78 PRO A CA 1
ATOM 619 C C . PRO A 1 78 ? -16.207 8.714 13.062 1.00 84.19 78 PRO A C 1
ATOM 621 O O . PRO A 1 78 ? -16.143 9.420 14.068 1.00 84.19 78 PRO A O 1
ATOM 624 N N . MET A 1 79 ? -16.533 7.424 13.135 1.00 78.06 79 MET A N 1
ATOM 625 C CA . MET A 1 79 ? -16.869 6.763 14.387 1.00 78.06 79 MET A CA 1
ATOM 626 C C . MET A 1 79 ? -15.632 6.506 15.261 1.00 78.06 79 MET A C 1
ATOM 628 O O . MET A 1 79 ? -15.675 6.702 16.480 1.00 78.06 79 MET A O 1
ATOM 632 N N . ALA A 1 80 ? -14.505 6.109 14.662 1.00 78.50 80 ALA A N 1
ATOM 633 C CA . ALA A 1 80 ? -13.232 5.986 15.373 1.00 78.50 80 ALA A CA 1
ATOM 634 C C . ALA A 1 80 ? -12.754 7.341 15.929 1.00 78.50 80 ALA A C 1
ATOM 636 O O . ALA A 1 80 ? -12.216 7.399 17.037 1.00 78.50 80 ALA A O 1
ATOM 637 N N . TRP A 1 81 ? -13.021 8.430 15.202 1.00 79.75 81 TRP A N 1
ATOM 638 C CA . TRP A 1 81 ? -12.713 9.796 15.619 1.00 79.75 81 TRP A CA 1
ATOM 639 C C . TRP A 1 81 ? -13.554 10.238 16.818 1.00 79.75 81 TRP A C 1
ATOM 641 O O . TRP A 1 81 ? -12.996 10.645 17.834 1.00 79.75 81 TRP A O 1
ATOM 651 N N . LYS A 1 82 ? -14.883 10.060 16.758 1.00 82.50 82 LYS A N 1
ATOM 652 C CA . LYS A 1 82 ? -15.803 10.386 17.867 1.00 82.50 82 LYS A CA 1
ATOM 653 C C . LYS A 1 82 ? -15.493 9.610 19.148 1.00 82.50 82 LYS A C 1
ATOM 655 O O . LYS A 1 82 ? -15.681 10.119 20.246 1.00 82.50 82 LYS A O 1
ATOM 660 N N . THR A 1 83 ? -15.019 8.372 19.020 1.00 80.06 83 THR A N 1
ATOM 661 C CA . THR A 1 83 ? -14.740 7.495 20.170 1.00 80.06 83 THR A CA 1
ATOM 662 C C . THR A 1 83 ? -13.283 7.528 20.638 1.00 80.06 83 THR A C 1
ATOM 664 O O . THR A 1 83 ? -12.950 6.845 21.607 1.00 80.06 83 THR A O 1
ATOM 667 N N . ASN A 1 84 ? -12.403 8.270 19.945 1.00 80.50 84 ASN A N 1
ATOM 668 C CA . ASN A 1 84 ? -10.940 8.270 20.115 1.00 80.50 84 ASN A CA 1
ATOM 669 C C . ASN A 1 84 ? -10.306 6.861 20.181 1.00 80.50 84 ASN A C 1
ATOM 671 O O . ASN A 1 84 ? -9.188 6.667 20.671 1.00 80.50 84 ASN A O 1
ATOM 675 N N . ARG A 1 85 ? -11.001 5.838 19.673 1.00 78.56 85 ARG A N 1
ATOM 676 C CA . ARG A 1 85 ? -10.577 4.444 19.786 1.00 78.56 85 ARG A CA 1
ATOM 677 C C . ARG A 1 85 ? -9.530 4.146 18.720 1.00 78.56 85 ARG A C 1
ATOM 679 O O . ARG A 1 85 ? -9.822 4.193 17.535 1.00 78.56 85 ARG A O 1
ATOM 686 N N . LEU A 1 86 ? -8.319 3.787 19.156 1.00 85.06 86 LEU A N 1
ATOM 687 C CA . LEU A 1 86 ? -7.193 3.425 18.275 1.00 85.06 86 LEU A CA 1
ATOM 688 C C . LEU A 1 86 ? -6.844 4.477 17.214 1.00 85.06 86 LEU A C 1
ATOM 690 O O . LEU A 1 86 ? -6.272 4.144 16.178 1.00 85.06 86 LEU A O 1
ATOM 694 N N . ARG A 1 87 ? -7.124 5.752 17.503 1.00 87.75 87 ARG A N 1
ATOM 695 C CA . ARG A 1 87 ? -6.941 6.861 16.563 1.00 87.75 87 ARG A CA 1
ATOM 696 C C . ARG A 1 87 ? -5.518 6.948 16.009 1.00 87.75 87 ARG A C 1
ATOM 698 O O . ARG A 1 87 ? -5.368 7.082 14.806 1.00 87.75 87 ARG A O 1
ATOM 705 N N . LYS A 1 88 ? -4.487 6.781 16.851 1.00 90.31 88 LYS A N 1
ATOM 706 C CA . LYS A 1 88 ? -3.078 6.805 16.410 1.00 90.31 88 LYS A CA 1
ATOM 707 C C . LYS A 1 88 ? -2.787 5.737 15.347 1.00 90.31 88 LYS A C 1
ATOM 709 O O . LYS A 1 88 ? -2.341 6.076 14.262 1.00 90.31 88 LYS A O 1
ATOM 714 N N . ILE A 1 89 ? -3.125 4.473 15.621 1.00 92.50 89 ILE A N 1
ATOM 715 C CA . ILE A 1 89 ? -2.895 3.363 14.678 1.00 92.50 89 ILE A CA 1
ATOM 716 C C . ILE A 1 89 ? -3.740 3.541 13.407 1.00 92.50 89 ILE A C 1
ATOM 718 O O . ILE A 1 89 ? -3.268 3.264 12.311 1.00 92.50 89 ILE A O 1
ATOM 722 N N . GLY A 1 90 ? -4.983 4.018 13.541 1.00 92.38 90 GLY A N 1
ATOM 723 C CA . GLY A 1 90 ? -5.854 4.310 12.398 1.00 92.38 90 GLY A CA 1
ATOM 724 C C . GLY A 1 90 ? -5.312 5.423 11.494 1.00 92.38 90 GLY A C 1
ATOM 725 O O . GLY A 1 90 ? -5.355 5.278 10.275 1.00 92.38 90 GLY A O 1
ATOM 726 N N . ILE A 1 91 ? -4.755 6.493 12.077 1.00 93.94 91 ILE A N 1
ATOM 727 C CA . ILE A 1 91 ? -4.078 7.565 11.331 1.00 93.94 91 ILE A CA 1
ATOM 728 C C . ILE A 1 91 ? -2.857 6.999 10.612 1.00 93.94 91 ILE A C 1
ATOM 730 O O . ILE A 1 91 ? -2.749 7.188 9.410 1.00 93.94 91 ILE A O 1
ATOM 734 N N . THR A 1 92 ? -2.001 6.238 11.303 1.00 95.38 92 THR A N 1
ATOM 735 C CA . THR A 1 92 ? -0.838 5.594 10.677 1.00 95.38 92 THR A CA 1
ATOM 736 C C . THR A 1 92 ? -1.256 4.745 9.477 1.00 95.38 92 THR A C 1
ATOM 738 O O . THR A 1 92 ? -0.738 4.946 8.385 1.00 95.38 92 THR A O 1
ATOM 741 N N . LEU A 1 93 ? -2.241 3.856 9.640 1.00 95.81 93 LEU A N 1
ATOM 742 C CA . LEU A 1 93 ? -2.745 3.020 8.546 1.00 95.81 93 LEU A CA 1
ATOM 743 C C . LEU A 1 93 ? -3.264 3.862 7.370 1.00 95.81 93 LEU A C 1
ATOM 745 O O . LEU A 1 93 ? -2.945 3.577 6.220 1.00 95.81 93 LEU A O 1
ATOM 749 N N . THR A 1 94 ? -4.020 4.921 7.665 1.00 96.12 94 THR A N 1
ATOM 750 C CA . THR A 1 94 ? -4.558 5.852 6.662 1.00 96.12 94 THR A CA 1
ATOM 751 C C . THR A 1 94 ? -3.440 6.563 5.897 1.00 96.12 94 THR A C 1
ATOM 753 O O . THR A 1 94 ? -3.494 6.644 4.674 1.00 96.12 94 THR A O 1
ATOM 756 N N . SER A 1 95 ? -2.395 7.021 6.590 1.00 97.06 95 SER A N 1
ATOM 757 C CA . SER A 1 95 ? -1.227 7.655 5.974 1.00 97.06 95 SER A CA 1
ATOM 758 C C . SER A 1 95 ? -0.499 6.710 5.019 1.00 97.06 95 SER A C 1
ATOM 760 O O . SER A 1 95 ? -0.183 7.118 3.906 1.00 97.06 95 SER A O 1
ATOM 762 N N . PHE A 1 96 ? -0.290 5.443 5.397 1.00 97.94 96 PHE A N 1
ATOM 763 C CA . PHE A 1 96 ? 0.322 4.455 4.500 1.00 97.94 96 PHE A CA 1
ATOM 764 C C . PHE A 1 96 ? -0.532 4.198 3.249 1.00 97.94 96 PHE A C 1
ATOM 766 O O . PHE A 1 96 ? 0.018 4.114 2.155 1.00 97.94 96 PHE A O 1
ATOM 773 N N . VAL A 1 97 ? -1.864 4.147 3.374 1.00 97.94 97 VAL A N 1
ATOM 774 C CA . VAL A 1 97 ? -2.763 4.029 2.209 1.00 97.94 97 VAL A CA 1
ATOM 775 C C . VAL A 1 97 ? -2.663 5.256 1.296 1.00 97.94 97 VAL A C 1
ATOM 777 O O . VAL A 1 97 ? -2.572 5.103 0.082 1.00 97.94 97 VAL A O 1
ATOM 780 N N . ILE A 1 98 ? -2.616 6.471 1.851 1.00 98.12 98 ILE A N 1
ATOM 781 C CA . ILE A 1 98 ? -2.445 7.700 1.055 1.00 98.12 98 ILE A CA 1
ATOM 782 C C . ILE A 1 98 ? -1.097 7.695 0.321 1.00 98.12 98 ILE A C 1
ATOM 784 O O . ILE A 1 98 ? -1.053 8.003 -0.868 1.00 98.12 98 ILE A O 1
ATOM 788 N N . ILE A 1 99 ? -0.013 7.287 0.991 1.00 98.50 99 ILE A N 1
ATOM 789 C CA . ILE A 1 99 ? 1.309 7.138 0.364 1.00 98.50 99 ILE A CA 1
ATOM 790 C C . ILE A 1 99 ? 1.245 6.146 -0.803 1.00 98.50 99 ILE A C 1
ATOM 792 O O . ILE A 1 99 ? 1.801 6.431 -1.862 1.00 98.50 99 ILE A O 1
ATOM 796 N N . GLN A 1 100 ? 0.544 5.016 -0.655 1.00 98.44 100 GLN A N 1
ATOM 797 C CA . GLN A 1 100 ? 0.354 4.056 -1.750 1.00 98.44 100 GLN A CA 1
ATOM 798 C C . GLN A 1 100 ? -0.372 4.671 -2.949 1.00 98.44 100 GLN A C 1
ATOM 800 O O . GLN A 1 100 ? 0.086 4.511 -4.075 1.00 98.44 100 GLN A O 1
ATOM 805 N N . ILE A 1 101 ? -1.460 5.409 -2.715 1.00 98.31 101 ILE A N 1
ATOM 806 C CA . ILE A 1 101 ? -2.245 6.047 -3.782 1.00 98.31 101 ILE A CA 1
ATOM 807 C C . ILE A 1 101 ? -1.395 7.074 -4.540 1.00 98.31 101 ILE A C 1
ATOM 809 O O . ILE A 1 101 ? -1.333 7.040 -5.768 1.00 98.31 101 ILE A O 1
ATOM 813 N N . LEU A 1 102 ? -0.713 7.966 -3.815 1.00 98.31 102 LEU A N 1
ATOM 814 C CA . LEU A 1 102 ? 0.103 9.019 -4.424 1.00 98.31 102 LEU A CA 1
ATOM 815 C C . LEU A 1 102 ? 1.311 8.443 -5.164 1.00 98.31 102 LEU A C 1
ATOM 817 O O . LEU A 1 102 ? 1.586 8.840 -6.291 1.00 98.31 102 LEU A O 1
ATOM 821 N N . SER A 1 103 ? 2.015 7.481 -4.565 1.00 98.00 103 SER A N 1
ATOM 822 C CA . SER A 1 103 ? 3.157 6.840 -5.223 1.00 98.00 103 SER A CA 1
ATOM 823 C C . SER A 1 103 ? 2.738 6.041 -6.459 1.00 98.00 103 SER A C 1
ATOM 825 O O . SER A 1 103 ? 3.422 6.129 -7.470 1.00 98.00 103 SER A O 1
ATOM 827 N N . ALA A 1 104 ? 1.596 5.345 -6.442 1.00 97.19 104 ALA A N 1
ATOM 828 C CA . ALA A 1 104 ? 1.072 4.661 -7.627 1.00 97.19 104 ALA A CA 1
ATOM 829 C C . ALA A 1 104 ? 0.735 5.645 -8.760 1.00 97.19 104 ALA A C 1
ATOM 831 O O . ALA A 1 104 ? 1.101 5.408 -9.910 1.00 97.19 104 ALA A O 1
ATOM 832 N N . PHE A 1 105 ? 0.096 6.774 -8.433 1.00 97.06 105 PHE A N 1
ATOM 833 C CA . PHE A 1 105 ? -0.168 7.846 -9.394 1.00 97.06 105 PHE A CA 1
ATOM 834 C C . PHE A 1 105 ? 1.133 8.386 -10.005 1.00 97.06 105 PHE A C 1
ATOM 836 O O . PHE A 1 105 ? 1.252 8.506 -11.222 1.00 97.06 105 PHE A O 1
ATOM 843 N N . LEU A 1 106 ? 2.144 8.645 -9.173 1.00 96.75 106 LEU A N 1
ATOM 844 C CA . LEU A 1 106 ? 3.449 9.107 -9.639 1.00 96.75 106 LEU A CA 1
ATOM 845 C C . LEU A 1 106 ? 4.165 8.061 -10.504 1.00 96.75 106 LEU A C 1
ATOM 847 O O . LEU A 1 106 ? 4.731 8.426 -11.524 1.00 96.75 106 LEU A O 1
ATOM 851 N N . LEU A 1 107 ? 4.111 6.769 -10.162 1.00 95.12 107 LEU A N 1
ATOM 852 C CA . LEU A 1 107 ? 4.696 5.701 -10.987 1.00 95.12 107 LEU A CA 1
ATOM 853 C C . LEU A 1 107 ? 4.045 5.583 -12.367 1.00 95.12 107 LEU A C 1
ATOM 855 O O . LEU A 1 107 ? 4.706 5.128 -13.300 1.00 95.12 107 LEU A O 1
ATOM 859 N N . TYR A 1 108 ? 2.771 5.961 -12.480 1.00 93.69 108 TYR A N 1
ATOM 860 C CA . TYR A 1 108 ? 2.043 5.953 -13.744 1.00 93.69 108 TYR A CA 1
ATOM 861 C C . TYR A 1 108 ? 2.434 7.127 -14.651 1.00 93.69 108 TYR A C 1
ATOM 863 O O . TYR A 1 108 ? 2.544 6.946 -15.860 1.00 93.69 108 TYR A O 1
ATOM 871 N N . TYR A 1 109 ? 2.659 8.319 -14.085 1.00 93.56 109 TYR A N 1
ATOM 872 C CA . TYR A 1 109 ? 2.888 9.542 -14.867 1.00 93.56 109 TYR A CA 1
ATOM 873 C C . TYR A 1 109 ? 4.351 9.992 -14.970 1.00 93.56 109 TYR A C 1
ATOM 875 O O . TYR A 1 109 ? 4.690 10.724 -15.898 1.00 93.56 109 TYR A O 1
ATOM 883 N N . LEU A 1 110 ? 5.228 9.604 -14.041 1.00 92.31 110 LEU A N 1
ATOM 884 C CA . LEU A 1 110 ? 6.631 10.017 -14.079 1.00 92.31 110 LEU A CA 1
ATOM 885 C C . LEU A 1 110 ? 7.443 9.162 -15.052 1.00 92.31 110 LEU A C 1
ATOM 887 O O . LEU A 1 110 ? 7.520 7.941 -14.910 1.00 92.31 110 LEU A O 1
ATOM 891 N N . SER A 1 111 ? 8.121 9.835 -15.981 1.00 82.62 111 SER A N 1
ATOM 892 C CA . SER A 1 111 ? 9.080 9.245 -16.922 1.00 82.62 111 SER A CA 1
ATOM 893 C C . SER A 1 111 ? 10.545 9.506 -16.557 1.00 82.62 111 SER A C 1
ATOM 895 O O . SER A 1 111 ? 11.424 8.907 -17.164 1.00 82.62 111 SER A O 1
ATOM 897 N N . SER A 1 112 ? 10.835 10.376 -15.581 1.00 86.44 112 SER A N 1
ATOM 898 C CA . SER A 1 112 ? 12.213 10.678 -15.177 1.00 86.44 112 SER A CA 1
ATOM 899 C C . SER A 1 112 ? 12.819 9.560 -14.324 1.00 86.44 112 SER A C 1
ATOM 901 O O . SER A 1 112 ? 12.284 9.208 -13.270 1.00 86.44 112 SER A O 1
ATOM 903 N N . ASP A 1 113 ? 13.970 9.033 -14.744 1.00 81.81 113 ASP A N 1
ATOM 904 C CA . ASP A 1 113 ? 14.577 7.843 -14.130 1.00 81.81 113 ASP A CA 1
ATOM 905 C C . ASP A 1 113 ? 14.934 8.027 -12.648 1.00 81.81 113 ASP A C 1
ATOM 907 O O . ASP A 1 113 ? 14.659 7.151 -11.824 1.00 81.81 113 ASP A O 1
ATOM 911 N N . SER A 1 114 ? 15.484 9.186 -12.272 1.00 89.06 114 SER A N 1
ATOM 912 C CA . SER A 1 114 ? 15.939 9.449 -10.900 1.00 89.06 114 SER A CA 1
ATOM 913 C C . SER A 1 114 ? 14.785 9.564 -9.902 1.00 89.06 114 SER A C 1
ATOM 915 O O . SER A 1 114 ? 14.805 8.933 -8.844 1.00 89.06 114 SER A O 1
ATOM 917 N N . VAL A 1 115 ? 13.743 10.329 -10.239 1.00 90.25 115 VAL A N 1
ATOM 918 C CA . VAL A 1 115 ? 12.571 10.499 -9.367 1.00 90.25 115 VAL A CA 1
ATOM 919 C C . VAL A 1 115 ? 11.775 9.203 -9.313 1.00 90.25 115 VAL A C 1
ATOM 921 O O . VAL A 1 115 ? 11.372 8.764 -8.235 1.00 90.25 115 VAL A O 1
ATOM 924 N N . ARG A 1 116 ? 11.595 8.538 -10.458 1.00 93.38 116 ARG A N 1
ATOM 925 C CA . ARG A 1 116 ? 10.863 7.277 -10.533 1.00 93.38 116 ARG A CA 1
ATOM 926 C C . ARG A 1 116 ? 11.518 6.188 -9.682 1.00 93.38 116 ARG A C 1
ATOM 928 O O . ARG A 1 116 ? 10.794 5.468 -8.999 1.00 93.38 116 ARG A O 1
ATOM 935 N N . ALA A 1 117 ? 12.851 6.105 -9.645 1.00 93.38 117 ALA A N 1
ATOM 936 C CA . ALA A 1 117 ? 13.566 5.164 -8.780 1.00 93.38 117 ALA A CA 1
ATOM 937 C C . ALA A 1 117 ? 13.226 5.362 -7.292 1.00 93.38 117 ALA A C 1
ATOM 939 O O . ALA A 1 117 ? 12.928 4.395 -6.589 1.00 93.38 117 ALA A O 1
ATOM 940 N N . VAL A 1 118 ? 13.190 6.612 -6.817 1.00 96.19 118 VAL A N 1
ATOM 941 C CA . VAL A 1 118 ? 12.787 6.927 -5.435 1.00 96.19 118 VAL A CA 1
ATOM 942 C C . VAL A 1 118 ? 11.335 6.518 -5.181 1.00 96.19 118 VAL A C 1
ATOM 944 O O . VAL A 1 118 ? 11.039 5.881 -4.169 1.00 96.19 118 VAL A O 1
ATOM 947 N N . VAL A 1 119 ? 10.425 6.831 -6.107 1.00 97.19 119 VAL A N 1
ATOM 948 C CA . VAL A 1 119 ? 8.999 6.497 -5.961 1.00 97.19 119 VAL A CA 1
ATOM 949 C C . VAL A 1 119 ? 8.777 4.981 -5.921 1.00 97.19 119 VAL A C 1
ATOM 951 O O . VAL A 1 119 ? 7.954 4.526 -5.127 1.00 97.19 119 VAL A O 1
ATOM 954 N N . VAL A 1 120 ? 9.530 4.187 -6.695 1.00 96.19 120 VAL A N 1
ATOM 955 C CA . VAL A 1 120 ? 9.475 2.713 -6.635 1.00 96.19 120 VAL A CA 1
ATOM 956 C C . VAL A 1 120 ? 9.779 2.219 -5.220 1.00 96.19 120 VAL A C 1
ATOM 958 O O . VAL A 1 120 ? 9.016 1.420 -4.677 1.00 96.19 120 VAL A O 1
ATOM 961 N N . TRP A 1 121 ? 10.845 2.723 -4.594 1.00 97.00 121 TRP A N 1
ATOM 962 C CA . TRP A 1 121 ? 11.215 2.329 -3.232 1.00 97.00 121 TRP A CA 1
ATOM 963 C C . TRP A 1 121 ? 10.201 2.788 -2.187 1.00 97.00 121 TRP A C 1
ATOM 965 O O . TRP A 1 121 ? 9.848 2.009 -1.301 1.00 97.00 121 TRP A O 1
ATOM 975 N N . VAL A 1 122 ? 9.682 4.014 -2.304 1.00 98.00 122 VAL A N 1
ATOM 976 C CA . VAL A 1 122 ? 8.621 4.513 -1.414 1.00 98.00 122 VAL A CA 1
ATOM 977 C C . VAL A 1 122 ? 7.374 3.637 -1.523 1.00 98.00 122 VAL A C 1
ATOM 979 O O . VAL A 1 122 ? 6.841 3.212 -0.498 1.00 98.00 122 VAL A O 1
ATOM 982 N N . HIS A 1 123 ? 6.931 3.329 -2.744 1.00 98.31 123 HIS A N 1
ATOM 983 C CA . HIS A 1 123 ? 5.770 2.478 -2.990 1.00 98.31 123 HIS A CA 1
ATOM 984 C C . HIS A 1 123 ? 5.981 1.073 -2.414 1.00 98.31 123 HIS A C 1
ATOM 986 O O . HIS A 1 123 ? 5.141 0.584 -1.660 1.00 98.31 123 HIS A O 1
ATOM 992 N N . LEU A 1 124 ? 7.130 0.451 -2.686 1.00 98.06 124 LEU A N 1
ATOM 993 C CA . LEU A 1 124 ? 7.449 -0.886 -2.196 1.00 98.06 124 LEU A CA 1
ATOM 994 C C . LEU A 1 124 ? 7.493 -0.937 -0.665 1.00 98.06 124 LEU A C 1
ATOM 996 O O . LEU A 1 124 ? 6.767 -1.717 -0.052 1.00 98.06 124 LEU A O 1
ATOM 1000 N N . LEU A 1 125 ? 8.318 -0.100 -0.029 1.00 97.94 125 LEU A N 1
ATOM 1001 C CA . LEU A 1 125 ? 8.531 -0.151 1.419 1.00 97.94 125 LEU A CA 1
ATOM 1002 C C . LEU A 1 125 ? 7.253 0.193 2.189 1.00 97.94 125 LEU A C 1
ATOM 1004 O O . LEU A 1 125 ? 6.908 -0.500 3.145 1.00 97.94 125 LEU A O 1
ATOM 1008 N N . ALA A 1 126 ? 6.507 1.211 1.752 1.00 98.00 126 ALA A N 1
ATOM 1009 C CA . ALA A 1 126 ? 5.223 1.546 2.362 1.00 98.00 126 ALA A CA 1
ATOM 1010 C C . ALA A 1 126 ? 4.165 0.450 2.136 1.00 98.00 126 ALA A C 1
ATOM 1012 O O . ALA A 1 126 ? 3.327 0.217 3.005 1.00 98.00 126 ALA A O 1
ATOM 1013 N N . GLY A 1 127 ? 4.198 -0.245 0.997 1.00 97.69 127 GLY A N 1
ATOM 1014 C CA . GLY A 1 127 ? 3.281 -1.346 0.697 1.00 97.69 127 GLY A CA 1
ATOM 1015 C C . GLY A 1 127 ? 3.574 -2.577 1.554 1.00 97.69 127 GLY A C 1
ATOM 1016 O O . GLY A 1 127 ? 2.655 -3.232 2.049 1.00 97.69 127 GLY A O 1
ATOM 1017 N N . MET A 1 128 ? 4.856 -2.847 1.816 1.00 97.75 128 MET A N 1
ATOM 1018 C CA . MET A 1 128 ? 5.306 -3.960 2.654 1.00 97.75 128 MET A CA 1
ATOM 1019 C C . MET A 1 128 ? 4.860 -3.836 4.115 1.00 97.75 128 MET A C 1
ATOM 1021 O O . MET A 1 128 ? 4.597 -4.849 4.762 1.00 97.75 128 MET A O 1
ATOM 1025 N N . THR A 1 129 ? 4.717 -2.618 4.644 1.00 97.06 129 THR A N 1
ATOM 1026 C CA . THR A 1 129 ? 4.286 -2.410 6.036 1.00 97.06 129 THR A CA 1
ATOM 1027 C C . THR A 1 129 ? 2.770 -2.511 6.227 1.00 97.06 129 THR A C 1
ATOM 1029 O O . THR A 1 129 ? 2.318 -2.773 7.346 1.00 97.06 129 THR A O 1
ATOM 1032 N N . LEU A 1 130 ? 1.958 -2.355 5.172 1.00 96.12 130 LEU A N 1
ATOM 1033 C CA . LEU A 1 130 ? 0.493 -2.319 5.281 1.00 96.12 130 LEU A CA 1
ATOM 1034 C C . LEU A 1 130 ? -0.120 -3.561 5.958 1.00 96.12 130 LEU A C 1
ATOM 1036 O O . LEU A 1 130 ? -0.915 -3.374 6.888 1.00 96.12 130 LEU A O 1
ATOM 1040 N N . PRO A 1 131 ? 0.234 -4.813 5.593 1.00 97.00 131 PRO A N 1
ATOM 1041 C CA . PRO A 1 131 ? -0.289 -5.998 6.277 1.00 97.00 131 PRO A CA 1
ATOM 1042 C C . PRO A 1 131 ? 0.042 -6.026 7.775 1.00 97.00 131 PRO A C 1
ATOM 1044 O O . PRO A 1 131 ? -0.798 -6.416 8.591 1.00 97.00 131 PRO A O 1
ATOM 1047 N N . VAL A 1 132 ? 1.237 -5.561 8.156 1.00 97.00 132 VAL A N 1
ATOM 1048 C CA . VAL A 1 132 ? 1.696 -5.512 9.553 1.00 97.00 132 VAL A CA 1
ATOM 1049 C C . VAL A 1 132 ? 0.896 -4.480 10.349 1.00 97.00 132 VAL A C 1
ATOM 1051 O O . VAL A 1 132 ? 0.365 -4.786 11.424 1.00 97.00 132 VAL A O 1
ATOM 1054 N N . VAL A 1 133 ? 0.740 -3.269 9.807 1.00 96.44 133 VAL A N 1
ATOM 1055 C CA . VAL A 1 133 ? -0.021 -2.189 10.453 1.00 96.44 133 VAL A CA 1
ATOM 1056 C C . VAL A 1 133 ? -1.503 -2.563 10.565 1.00 96.44 133 VAL A C 1
ATOM 1058 O O . VAL A 1 133 ? -2.099 -2.391 11.633 1.00 96.44 133 VAL A O 1
ATOM 1061 N N . LEU A 1 134 ? -2.098 -3.144 9.515 1.00 96.31 134 LEU A N 1
ATOM 1062 C CA . LEU A 1 134 ? -3.485 -3.619 9.533 1.00 96.31 134 LEU A CA 1
ATOM 1063 C C . LEU A 1 134 ? -3.691 -4.723 10.578 1.00 96.31 134 LEU A C 1
ATOM 1065 O O . LEU A 1 134 ? -4.652 -4.680 11.351 1.00 96.31 134 LEU A O 1
ATOM 1069 N N . THR A 1 135 ? -2.786 -5.700 10.635 1.00 96.44 135 THR A N 1
ATOM 1070 C CA . THR A 1 135 ? -2.852 -6.790 11.617 1.00 96.44 135 THR A CA 1
ATOM 1071 C C . THR A 1 135 ? -2.776 -6.237 13.036 1.00 96.44 135 THR A C 1
ATOM 1073 O O . THR A 1 135 ? -3.624 -6.559 13.871 1.00 96.44 135 THR A O 1
ATOM 1076 N N . THR A 1 136 ? -1.842 -5.319 13.288 1.00 95.88 136 THR A N 1
ATOM 1077 C CA . THR A 1 136 ? -1.698 -4.632 14.579 1.00 95.88 136 THR A CA 1
ATOM 1078 C C . THR A 1 136 ? -2.975 -3.875 14.953 1.00 95.88 136 THR A C 1
ATOM 1080 O O . THR A 1 136 ? -3.494 -4.036 16.060 1.00 95.88 136 THR A O 1
ATOM 1083 N N . HIS A 1 137 ? -3.552 -3.112 14.018 1.00 94.19 137 HIS A N 1
ATOM 1084 C CA . HIS A 1 137 ? -4.813 -2.396 14.218 1.00 94.19 137 HIS A CA 1
ATOM 1085 C C . HIS A 1 137 ? -5.952 -3.338 14.648 1.00 94.19 137 HIS A C 1
ATOM 1087 O O . HIS A 1 137 ? -6.665 -3.072 15.622 1.00 94.19 137 HIS A O 1
ATOM 1093 N N . VAL A 1 138 ? -6.093 -4.478 13.965 1.00 93.44 138 VAL A N 1
ATOM 1094 C CA . VAL A 1 138 ? -7.146 -5.467 14.235 1.00 93.44 138 VAL A CA 1
ATOM 1095 C C . VAL A 1 138 ? -6.927 -6.188 15.567 1.00 93.44 138 VAL A C 1
ATOM 1097 O O . VAL A 1 138 ? -7.880 -6.349 16.337 1.00 93.44 138 VAL A O 1
ATOM 1100 N N . LEU A 1 139 ? -5.701 -6.628 15.863 1.00 94.06 139 LEU A N 1
ATOM 1101 C CA . LEU A 1 139 ? -5.381 -7.366 17.088 1.00 94.06 139 LEU A CA 1
ATOM 1102 C C . LEU A 1 139 ? -5.569 -6.496 18.333 1.00 94.06 139 LEU A C 1
ATOM 1104 O O . LEU A 1 139 ? -6.305 -6.889 19.244 1.00 94.06 139 LEU A O 1
ATOM 1108 N N . VAL A 1 140 ? -5.015 -5.281 18.337 1.00 92.94 140 VAL A N 1
ATOM 1109 C CA . VAL A 1 140 ? -5.186 -4.337 19.453 1.00 92.94 140 VAL A CA 1
ATOM 1110 C C . VAL A 1 140 ? -6.666 -3.954 19.601 1.00 92.94 140 VAL A C 1
ATOM 1112 O O . VAL A 1 140 ? -7.189 -3.854 20.717 1.00 92.94 140 VAL A O 1
ATOM 1115 N N . GLY A 1 141 ? -7.391 -3.805 18.486 1.00 88.88 141 GLY A N 1
ATOM 1116 C CA . GLY A 1 141 ? -8.831 -3.531 18.479 1.00 88.88 141 GLY A CA 1
ATOM 1117 C C . GLY A 1 141 ? -9.654 -4.616 19.163 1.00 88.88 141 GLY A C 1
ATOM 1118 O O . GLY A 1 141 ? -10.554 -4.300 19.953 1.00 88.88 141 GLY A O 1
ATOM 1119 N N . ARG A 1 142 ? -9.313 -5.882 18.904 1.00 88.25 142 ARG A N 1
ATOM 1120 C CA . ARG A 1 142 ? -9.928 -7.066 19.518 1.00 88.25 142 ARG A CA 1
ATOM 1121 C C . ARG A 1 142 ? -9.590 -7.182 21.001 1.00 88.25 142 ARG A C 1
ATOM 1123 O O . ARG A 1 142 ? -10.511 -7.364 21.797 1.00 88.25 142 ARG A O 1
ATOM 1130 N N . GLN A 1 143 ? -8.320 -7.022 21.376 1.00 87.81 143 GLN A N 1
ATOM 1131 C CA . GLN A 1 143 ? -7.869 -7.079 22.771 1.00 87.81 143 GLN A CA 1
ATOM 1132 C C . GLN A 1 143 ? -8.597 -6.038 23.631 1.00 87.81 143 GLN A C 1
ATOM 1134 O O . GLN A 1 143 ? -9.268 -6.402 24.595 1.00 87.81 143 GLN A O 1
ATOM 1139 N N . ARG A 1 144 ? -8.605 -4.762 23.214 1.00 85.12 144 ARG A N 1
ATOM 1140 C CA . ARG A 1 144 ? -9.307 -3.690 23.947 1.00 85.12 144 ARG A CA 1
ATOM 1141 C C . ARG A 1 144 ? -10.820 -3.908 24.037 1.00 85.12 144 ARG A C 1
ATOM 1143 O O . ARG A 1 144 ? -11.447 -3.466 24.996 1.00 85.12 144 ARG A O 1
ATOM 1150 N N . SER A 1 145 ? -11.421 -4.586 23.055 1.00 80.88 145 SER A N 1
ATOM 1151 C CA . SER A 1 145 ? -12.845 -4.940 23.106 1.00 80.88 145 SER A CA 1
ATOM 1152 C C . SER A 1 145 ? -13.141 -6.013 24.153 1.00 80.88 145 SER A C 1
ATOM 1154 O O . SER A 1 145 ? -14.155 -5.913 24.840 1.00 80.88 145 SER A O 1
ATOM 1156 N N . ARG A 1 146 ? -12.270 -7.026 24.263 1.00 78.38 146 ARG A N 1
ATOM 1157 C CA . ARG A 1 146 ? -12.397 -8.122 25.235 1.00 78.38 146 ARG A CA 1
ATOM 1158 C C . ARG A 1 146 ? -12.200 -7.619 26.665 1.00 78.38 146 ARG A C 1
ATOM 1160 O O . ARG A 1 146 ? -13.055 -7.871 27.504 1.00 78.38 146 ARG A O 1
ATOM 1167 N N . SER A 1 147 ? -11.157 -6.824 26.921 1.00 74.75 147 SER A N 1
ATOM 1168 C CA . SER A 1 147 ? -10.894 -6.259 28.256 1.00 74.75 147 SER A CA 1
ATOM 1169 C C . SER A 1 147 ? -12.042 -5.382 28.767 1.00 74.75 147 SER A C 1
ATOM 1171 O O . SER A 1 147 ? -12.327 -5.367 29.959 1.00 74.75 147 SER A O 1
ATOM 1173 N N . ARG A 1 148 ? -12.736 -4.664 27.873 1.00 69.62 148 ARG A N 1
ATOM 1174 C CA . ARG A 1 148 ? -13.889 -3.832 28.247 1.00 69.62 148 ARG A CA 1
ATOM 1175 C C . ARG A 1 148 ? -15.134 -4.661 28.591 1.00 69.62 148 ARG A C 1
ATOM 1177 O O . ARG A 1 148 ? -15.870 -4.260 29.482 1.00 69.62 148 ARG A O 1
ATOM 1184 N N . GLN A 1 149 ? -15.346 -5.805 27.930 1.00 64.62 149 GLN A N 1
ATOM 1185 C CA . GLN A 1 149 ? -16.426 -6.748 28.266 1.00 64.62 149 GLN A CA 1
ATOM 1186 C C . GLN A 1 149 ? -16.170 -7.501 29.577 1.00 64.62 149 GLN A C 1
ATOM 1188 O O . GLN A 1 149 ? -17.115 -7.764 30.306 1.00 64.62 149 GLN A O 1
ATOM 1193 N N . GLY A 1 150 ? -14.910 -7.815 29.893 1.00 62.00 150 GLY A N 1
ATOM 1194 C CA . GLY A 1 150 ? -14.547 -8.458 31.161 1.00 62.00 150 GLY A CA 1
ATOM 1195 C C . GLY A 1 150 ? -14.712 -7.560 32.392 1.00 62.00 150 GLY A C 1
ATOM 1196 O O . GLY A 1 150 ? -14.915 -8.079 33.473 1.00 62.00 150 GLY A O 1
ATOM 1197 N N . LYS A 1 151 ? -14.665 -6.228 32.232 1.00 60.12 151 LYS A N 1
ATOM 1198 C CA . LYS A 1 151 ? -14.921 -5.250 33.311 1.00 60.12 151 LYS A CA 1
ATOM 1199 C C . LYS A 1 151 ? -16.403 -4.907 33.526 1.00 60.12 151 LYS A C 1
ATOM 1201 O O . LYS A 1 151 ? -16.709 -4.118 34.407 1.00 60.12 151 LYS A O 1
ATOM 1206 N N . THR A 1 152 ? -17.297 -5.376 32.652 1.00 56.59 152 THR A N 1
ATOM 1207 C CA . THR A 1 152 ? -18.751 -5.101 32.728 1.00 56.59 152 THR A CA 1
ATOM 1208 C C . THR A 1 152 ? -19.571 -6.320 33.153 1.00 56.59 152 THR A C 1
ATOM 1210 O O . THR A 1 152 ? -20.792 -6.218 33.226 1.00 56.59 152 THR A O 1
ATOM 1213 N N . LYS A 1 153 ? -18.909 -7.452 33.405 1.00 48.50 153 LYS A N 1
ATOM 1214 C CA . LYS A 1 153 ? -19.450 -8.593 34.144 1.00 48.50 153 LYS A CA 1
ATOM 1215 C C . LYS A 1 153 ? -18.946 -8.510 35.575 1.00 48.50 153 LYS A C 1
ATOM 1217 O O . LYS A 1 153 ? -19.701 -8.961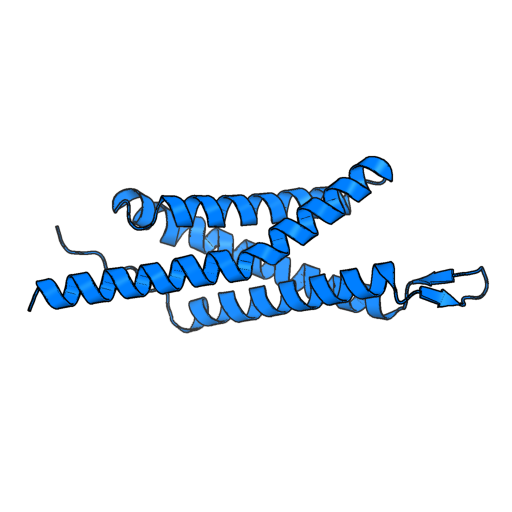 36.452 1.00 48.50 153 LYS A O 1
#

Sequence (153 aa):
MSAVKIKLQPWFRRSIYVVLGISWLTGLTFFIMNNWAAIEGDFGPEKHPLQFKVLVVHGAAAFLMLMIFGSMLSNHLPMAWKTNRLRKIGITLTSFVIIQILSAFLLYYLSSDSVRAVVVWVHLLAGMTLPVVLTTHVLVGRQRSRSRQGKTK